Protein AF-A0A0D7B6E0-F1 (afdb_monomer_lite)

Foldseek 3Di:
DQQLLQLLPLQDPPCCVLGVDDPPPDALQPDDFYDLPRHVCQLQDPQCPPVVRDFHALVSSLCSNVVRSVVVPGPDDDPDSVSCCPRGVCLLCVVLVPPRTGHSVSSRVCSNPVPD

Secondary structure (DSSP, 8-state):
---HHHHHHHT-TTGGGTSS---TT--GGGSPPP-IIIIIHHHH-GGGGSTT--PEEHHHHHHHHHHHHHHTT-S---S-HHHHIIIIIHHHHHHHT-SSEE-HHHHHHHHHH---

Structure (mmCIF, N/CA/C/O backbone):
data_AF-A0A0D7B6E0-F1
#
_entry.id   AF-A0A0D7B6E0-F1
#
loop_
_atom_site.group_PDB
_atom_site.id
_atom_site.type_symbol
_atom_site.label_atom_id
_atom_site.label_alt_id
_atom_site.label_comp_id
_atom_site.label_asym_id
_atom_site.label_entity_id
_atom_site.label_seq_id
_atom_site.pdbx_PDB_ins_code
_atom_site.Cartn_x
_atom_site.Cartn_y
_atom_site.Cartn_z
_atom_site.occupancy
_atom_site.B_iso_or_equiv
_atom_site.auth_seq_id
_atom_site.auth_comp_id
_atom_site.auth_asym_id
_atom_site.auth_atom_id
_atom_site.pdbx_PDB_model_num
ATOM 1 N N . TRP A 1 1 ? -2.397 -6.644 -10.808 1.00 89.12 1 TRP A N 1
ATOM 2 C CA . TRP A 1 1 ? -1.707 -5.991 -9.685 1.00 89.12 1 TRP A CA 1
ATOM 3 C C . TRP A 1 1 ? -0.437 -6.731 -9.252 1.00 89.12 1 TRP A C 1
ATOM 5 O O . TRP A 1 1 ? -0.335 -7.168 -8.114 1.00 89.12 1 TRP A O 1
ATOM 15 N N . GLY A 1 2 ? 0.557 -6.857 -10.144 1.00 89.94 2 GLY A N 1
ATOM 16 C CA . GLY A 1 2 ? 1.834 -7.540 -9.843 1.00 89.94 2 GLY A CA 1
ATOM 17 C C . GLY A 1 2 ? 3.059 -6.625 -9.759 1.00 89.94 2 GLY A C 1
ATOM 18 O O . GLY A 1 2 ? 4.140 -7.062 -9.387 1.00 89.94 2 GLY A O 1
ATOM 19 N N . VAL A 1 3 ? 2.905 -5.346 -10.104 1.00 89.88 3 VAL A N 1
ATOM 20 C CA . VAL A 1 3 ? 3.999 -4.371 -10.109 1.00 89.88 3 VAL A CA 1
ATOM 21 C C . VAL A 1 3 ? 3.809 -3.423 -8.935 1.00 89.88 3 VAL A C 1
ATOM 23 O O . VAL A 1 3 ? 2.799 -2.721 -8.862 1.00 89.88 3 VAL A O 1
ATOM 26 N N . ARG A 1 4 ? 4.787 -3.395 -8.023 1.00 91.25 4 ARG A N 1
ATOM 27 C CA . ARG A 1 4 ? 4.728 -2.630 -6.767 1.00 91.25 4 ARG A CA 1
ATOM 28 C C . ARG A 1 4 ? 4.434 -1.141 -6.998 1.00 91.25 4 ARG A C 1
ATOM 30 O O . ARG A 1 4 ? 3.519 -0.602 -6.384 1.00 91.25 4 ARG A O 1
ATOM 37 N N . SER A 1 5 ? 5.150 -0.503 -7.926 1.00 89.19 5 SER A N 1
ATOM 38 C CA . SER A 1 5 ? 4.950 0.912 -8.271 1.00 89.19 5 SER A CA 1
ATOM 39 C C . SER A 1 5 ? 3.578 1.188 -8.893 1.00 89.19 5 SER A C 1
ATOM 41 O O . SER A 1 5 ? 3.009 2.241 -8.624 1.00 89.19 5 SER A O 1
ATOM 43 N N . CYS A 1 6 ? 3.002 0.247 -9.651 1.00 88.88 6 CYS A N 1
ATOM 44 C CA . CYS A 1 6 ? 1.647 0.396 -10.194 1.00 88.88 6 CYS A CA 1
ATOM 45 C C . CYS A 1 6 ? 0.571 0.286 -9.119 1.00 88.88 6 CYS A C 1
ATOM 47 O O . CYS A 1 6 ? -0.421 1.002 -9.180 1.00 88.88 6 CYS A O 1
ATOM 49 N N . VAL A 1 7 ? 0.764 -0.587 -8.127 1.00 92.44 7 VAL A N 1
ATOM 50 C CA . VAL A 1 7 ? -0.156 -0.668 -6.986 1.00 92.44 7 VAL A CA 1
ATOM 51 C C . VAL A 1 7 ? -0.081 0.618 -6.157 1.00 92.44 7 VAL A C 1
ATOM 53 O O . VAL A 1 7 ? -1.118 1.138 -5.768 1.00 92.44 7 VAL A O 1
ATOM 56 N N . ALA A 1 8 ? 1.114 1.189 -5.962 1.00 91.94 8 ALA A N 1
ATOM 57 C CA . ALA A 1 8 ? 1.263 2.482 -5.288 1.00 91.94 8 ALA A CA 1
ATOM 58 C C . ALA A 1 8 ? 0.601 3.623 -6.081 1.00 91.94 8 ALA A C 1
ATOM 60 O O . ALA A 1 8 ? -0.044 4.491 -5.497 1.00 91.94 8 ALA A O 1
ATOM 61 N N . ALA A 1 9 ? 0.716 3.598 -7.411 1.00 88.12 9 ALA A N 1
ATOM 62 C CA . ALA A 1 9 ? 0.105 4.597 -8.285 1.00 88.12 9 ALA A CA 1
ATOM 63 C C . ALA A 1 9 ? -1.424 4.533 -8.210 1.00 88.12 9 ALA A C 1
ATOM 65 O O . ALA A 1 9 ? -2.078 5.549 -7.993 1.00 88.12 9 ALA A O 1
ATOM 66 N N . ALA A 1 10 ? -1.985 3.321 -8.261 1.00 88.31 10 ALA A N 1
ATOM 67 C CA . ALA A 1 10 ? -3.421 3.101 -8.129 1.00 88.31 10 ALA A CA 1
ATOM 68 C C . ALA A 1 10 ? -3.982 3.616 -6.797 1.00 88.31 10 ALA A C 1
ATOM 70 O O . ALA A 1 10 ? -5.121 4.055 -6.753 1.00 88.31 10 ALA A O 1
ATOM 71 N N . THR A 1 11 ? -3.192 3.614 -5.717 1.00 88.12 11 THR A N 1
ATOM 72 C CA . THR A 1 11 ? -3.636 4.158 -4.425 1.00 88.12 11 THR A CA 1
ATOM 73 C C . THR A 1 11 ? -3.625 5.682 -4.330 1.00 88.12 11 THR A C 1
ATOM 75 O O . THR A 1 11 ? -4.173 6.231 -3.373 1.00 88.12 11 THR A O 1
ATOM 78 N N . CYS A 1 12 ? -2.993 6.380 -5.278 1.00 78.06 12 CYS A N 1
ATOM 79 C CA . CYS A 1 12 ? -2.707 7.799 -5.137 1.00 78.06 12 CYS A CA 1
ATOM 80 C C . CYS A 1 12 ? -2.929 8.596 -6.431 1.00 78.06 12 CYS A C 1
ATOM 82 O O . CYS A 1 12 ? -2.011 8.804 -7.226 1.00 78.06 12 CYS A O 1
ATOM 84 N N . TRP A 1 13 ? -4.140 9.131 -6.603 1.00 66.44 13 TRP A N 1
ATOM 85 C CA . TRP A 1 13 ? -4.458 10.068 -7.684 1.00 66.44 13 TRP A CA 1
ATOM 86 C C . TRP A 1 13 ? -3.565 11.307 -7.668 1.00 66.44 13 TRP A C 1
ATOM 88 O O . TRP A 1 13 ? -3.590 12.088 -6.726 1.00 66.44 13 TRP A O 1
ATOM 98 N N . GLY A 1 14 ? -2.790 11.490 -8.739 1.00 60.69 14 GLY A N 1
ATOM 99 C CA . GLY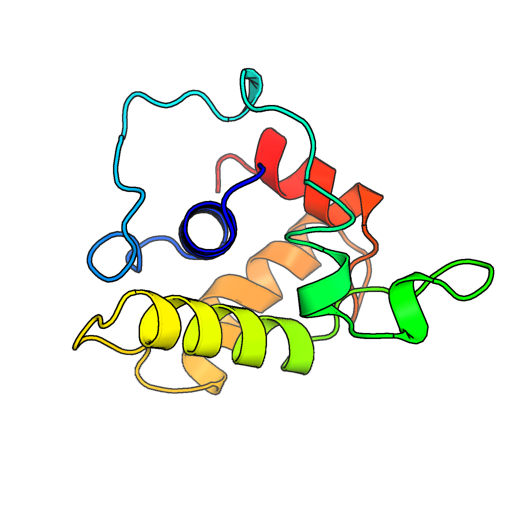 A 1 14 ? -1.836 12.594 -8.891 1.00 60.69 14 GLY A CA 1
ATOM 100 C C . GLY A 1 14 ? -0.382 12.222 -8.589 1.00 60.69 14 GLY A C 1
ATOM 101 O O . GLY A 1 14 ? 0.515 12.949 -8.999 1.00 60.69 14 GLY A O 1
ATOM 102 N N . LEU A 1 15 ? -0.114 11.063 -7.971 1.00 66.44 15 LEU A N 1
ATOM 103 C CA . LEU A 1 15 ? 1.259 10.546 -7.834 1.00 66.44 15 LEU A CA 1
ATOM 104 C C . LEU A 1 15 ? 1.727 9.754 -9.062 1.00 66.44 15 LEU A C 1
ATOM 106 O O . LEU A 1 15 ? 2.890 9.360 -9.130 1.00 66.44 15 LEU A O 1
ATOM 110 N N . ASN A 1 16 ? 0.854 9.557 -10.053 1.00 69.44 16 ASN A N 1
ATOM 111 C CA . ASN A 1 16 ? 1.181 8.916 -11.332 1.00 69.44 16 ASN A CA 1
ATOM 112 C C . ASN A 1 16 ? 2.289 9.657 -12.095 1.00 69.44 16 ASN A C 1
ATOM 114 O O . ASN A 1 16 ? 2.986 9.053 -12.896 1.00 69.44 16 ASN A O 1
ATOM 118 N N . GLU A 1 17 ? 2.489 10.953 -11.836 1.00 68.69 17 GLU A N 1
ATOM 119 C CA . GLU A 1 17 ? 3.611 11.715 -12.400 1.00 68.69 17 GLU A CA 1
ATOM 120 C C . GLU A 1 17 ? 4.965 11.266 -11.840 1.00 68.69 17 GLU A C 1
ATOM 122 O O . GLU A 1 17 ? 6.003 11.442 -12.477 1.00 68.69 17 GLU A O 1
ATOM 127 N N . TRP A 1 18 ? 4.963 10.693 -10.636 1.00 70.00 18 TRP A N 1
ATOM 128 C CA . TRP A 1 18 ? 6.165 10.241 -9.944 1.00 70.00 18 TRP A CA 1
ATOM 129 C C . TRP A 1 18 ? 6.327 8.731 -9.984 1.00 70.00 18 TRP A C 1
ATOM 131 O O . TRP A 1 18 ? 7.395 8.260 -9.614 1.00 70.00 18 TRP A O 1
ATOM 141 N N . LEU A 1 19 ? 5.307 7.990 -10.419 1.00 74.38 19 LEU A N 1
ATOM 142 C CA . LEU A 1 19 ? 5.269 6.533 -10.478 1.00 74.38 19 LEU A CA 1
ATOM 143 C C . LEU A 1 19 ? 5.177 6.061 -11.936 1.00 74.38 19 LEU A C 1
ATOM 145 O O . LEU A 1 19 ? 4.576 6.704 -12.782 1.00 74.38 19 LEU A O 1
ATOM 149 N N . GLN A 1 20 ? 5.775 4.914 -12.259 1.00 73.00 20 GLN A N 1
ATOM 150 C CA . GLN A 1 20 ? 5.947 4.468 -13.655 1.00 73.00 20 GLN A CA 1
ATOM 151 C C . GLN A 1 20 ? 4.647 4.055 -14.376 1.00 73.00 20 GLN A C 1
ATOM 153 O O . GLN A 1 20 ? 4.686 3.717 -15.557 1.00 73.00 20 GLN A O 1
ATOM 158 N N . CYS A 1 21 ? 3.504 4.046 -13.689 1.00 77.31 21 CYS A N 1
ATOM 159 C CA . CYS A 1 21 ? 2.264 3.463 -14.191 1.00 77.31 21 CYS A CA 1
ATOM 160 C C . CYS A 1 21 ? 1.237 4.564 -14.451 1.00 77.31 21 CYS A C 1
ATOM 162 O O . CYS A 1 21 ? 0.476 4.935 -13.564 1.00 77.31 21 CYS A O 1
ATOM 164 N N . ASN A 1 22 ? 1.263 5.091 -15.677 1.00 74.12 22 ASN A N 1
ATOM 165 C CA . ASN A 1 22 ? 0.458 6.237 -16.109 1.00 74.12 22 ASN A CA 1
ATOM 166 C C . ASN A 1 22 ? -0.363 5.942 -17.382 1.00 74.12 22 ASN A C 1
ATOM 168 O O . ASN A 1 22 ? -0.716 6.849 -18.133 1.00 74.12 22 ASN A O 1
ATOM 172 N N . ASP A 1 23 ? -0.620 4.663 -17.665 1.00 76.75 23 ASP A N 1
ATOM 173 C CA . ASP A 1 23 ? -1.483 4.271 -18.778 1.00 76.75 23 ASP A CA 1
ATOM 174 C C . ASP A 1 23 ? -2.949 4.480 -18.389 1.00 76.75 23 ASP A C 1
ATOM 176 O O . ASP A 1 23 ? -3.538 3.681 -17.662 1.00 76.75 23 ASP A O 1
ATOM 180 N N . SER A 1 24 ? -3.535 5.569 -18.880 1.00 74.38 24 SER A N 1
ATOM 181 C CA . SER A 1 24 ? -4.935 5.920 -18.640 1.00 74.38 24 SER A CA 1
ATOM 182 C C . SER A 1 24 ? -5.935 5.030 -19.383 1.00 74.38 24 SER A C 1
ATOM 184 O O . SER A 1 24 ? -7.132 5.138 -19.132 1.00 74.38 24 SER A O 1
ATOM 186 N N . SER A 1 25 ? -5.468 4.166 -20.291 1.00 76.06 25 SER A N 1
ATOM 187 C CA . SER A 1 25 ? -6.297 3.175 -20.986 1.00 76.06 25 SER A CA 1
ATOM 188 C C . SER A 1 25 ? -6.320 1.812 -20.289 1.00 76.06 25 SER A C 1
ATOM 190 O O . SER A 1 25 ? -7.062 0.920 -20.705 1.00 76.06 25 SER A O 1
ATOM 192 N N . TYR A 1 26 ? -5.515 1.636 -19.237 1.00 77.88 26 TYR A N 1
ATOM 193 C CA . TYR A 1 26 ? -5.457 0.388 -18.492 1.00 77.88 26 TYR A CA 1
ATOM 194 C C . TYR A 1 26 ? -6.727 0.187 -17.663 1.00 77.88 26 TYR A C 1
ATOM 196 O O . TYR A 1 26 ? -7.005 0.964 -16.755 1.00 77.88 26 TYR A O 1
ATOM 204 N N . GLU A 1 27 ? -7.465 -0.889 -17.946 1.00 82.19 27 GLU A N 1
ATOM 205 C CA . GLU A 1 27 ? -8.685 -1.248 -17.219 1.00 82.19 27 GLU A CA 1
ATOM 206 C C . GLU A 1 27 ? -8.371 -2.072 -15.956 1.00 82.19 27 GLU A C 1
ATOM 208 O O . GLU A 1 27 ? -7.964 -3.237 -16.077 1.00 82.19 27 GLU A O 1
ATOM 213 N N . PRO A 1 28 ? -8.610 -1.537 -14.738 1.00 83.50 28 PRO A N 1
ATOM 214 C CA . PRO A 1 28 ? -8.356 -2.232 -13.472 1.00 83.50 28 PRO A CA 1
ATOM 215 C C . PRO A 1 28 ? -8.995 -3.619 -13.393 1.00 83.50 28 PRO A C 1
ATOM 217 O O . PRO A 1 28 ? -8.382 -4.559 -12.893 1.00 83.50 28 PRO A O 1
ATOM 220 N N . LEU A 1 29 ? -10.202 -3.769 -13.945 1.00 84.81 29 LEU A N 1
ATOM 221 C CA . LEU A 1 29 ? -10.969 -5.019 -13.953 1.00 84.81 29 LEU A CA 1
ATOM 222 C C . LEU A 1 29 ? -10.317 -6.146 -14.765 1.00 84.81 29 LEU A C 1
ATOM 224 O O . LEU A 1 29 ? -10.652 -7.309 -14.564 1.00 84.81 29 LEU A O 1
ATOM 228 N N . GLN A 1 30 ? -9.402 -5.818 -15.679 1.00 86.44 30 GLN A N 1
ATOM 229 C CA . GLN A 1 30 ? -8.648 -6.796 -16.469 1.00 86.44 30 GLN A CA 1
ATOM 230 C C . GLN A 1 30 ? -7.273 -7.107 -15.853 1.00 86.44 30 GLN A C 1
ATOM 232 O O . GLN A 1 30 ? -6.524 -7.933 -16.379 1.00 86.44 30 GLN A O 1
ATOM 237 N N . ALA A 1 31 ? -6.916 -6.455 -14.743 1.00 86.06 31 ALA A N 1
ATOM 238 C CA . ALA A 1 31 ? -5.662 -6.704 -14.055 1.00 86.06 31 ALA A CA 1
ATOM 239 C C . ALA A 1 31 ? -5.650 -8.093 -13.390 1.00 86.06 31 ALA A C 1
ATOM 241 O O . ALA A 1 31 ? -6.684 -8.573 -12.924 1.00 86.06 31 ALA A O 1
ATOM 242 N N . PRO A 1 32 ? -4.477 -8.741 -13.247 1.00 89.25 32 PRO A N 1
ATOM 243 C CA . PRO A 1 32 ? -4.379 -9.906 -12.375 1.00 89.25 32 PRO A CA 1
ATOM 244 C C . PRO A 1 32 ? -4.658 -9.498 -10.924 1.00 89.25 32 PRO A C 1
ATOM 246 O O . PRO A 1 32 ? -4.449 -8.336 -10.558 1.00 89.25 32 PRO A O 1
ATOM 249 N N . THR A 1 33 ? -5.056 -10.449 -10.080 1.00 94.56 33 THR A N 1
ATOM 250 C CA . THR A 1 33 ? -5.188 -10.233 -8.629 1.00 94.56 33 THR A CA 1
ATOM 251 C C . THR A 1 33 ? -3.906 -9.657 -8.027 1.00 94.56 33 THR A C 1
ATOM 253 O O . THR A 1 33 ? -2.822 -9.754 -8.615 1.00 94.56 33 THR A O 1
ATOM 256 N N . LEU A 1 34 ? -4.023 -9.031 -6.855 1.00 96.12 34 LEU A N 1
ATOM 257 C CA . LEU A 1 34 ? -2.872 -8.519 -6.121 1.00 96.12 34 LEU A CA 1
ATOM 258 C C . LEU A 1 34 ? -1.871 -9.638 -5.851 1.00 96.12 34 LEU A C 1
ATOM 260 O O . LEU A 1 34 ? -2.200 -10.629 -5.199 1.00 96.12 34 LEU A O 1
ATOM 264 N N . ASP A 1 35 ? -0.650 -9.471 -6.355 1.00 96.81 35 ASP A N 1
ATOM 265 C CA . ASP A 1 35 ? 0.430 -10.418 -6.119 1.00 96.81 35 ASP A CA 1
ATOM 266 C C . ASP A 1 35 ? 0.772 -10.419 -4.630 1.00 96.81 35 ASP A C 1
ATOM 268 O O . ASP A 1 35 ? 1.286 -9.442 -4.070 1.00 96.81 35 ASP A O 1
ATOM 272 N N . TYR A 1 36 ? 0.446 -11.535 -3.985 1.00 95.94 36 TYR A N 1
ATOM 273 C CA . TYR A 1 36 ? 0.627 -11.683 -2.557 1.00 95.94 36 TYR A CA 1
ATOM 274 C C . TYR A 1 36 ? 2.109 -11.663 -2.178 1.00 95.94 36 TYR A C 1
ATOM 276 O O . TYR A 1 36 ? 2.503 -10.957 -1.257 1.00 95.94 36 TYR A O 1
ATOM 284 N N . THR A 1 37 ? 2.942 -12.399 -2.911 1.00 95.56 37 THR A N 1
ATOM 285 C CA . THR A 1 37 ? 4.350 -12.622 -2.569 1.00 95.56 37 THR A CA 1
ATOM 286 C C . THR A 1 37 ? 5.213 -11.413 -2.892 1.00 95.56 37 THR A C 1
ATOM 288 O O . THR A 1 37 ? 6.080 -11.052 -2.102 1.00 95.56 37 THR A O 1
ATOM 291 N N . ASN A 1 38 ? 4.987 -10.781 -4.044 1.00 94.88 38 ASN A N 1
ATOM 292 C CA . ASN A 1 38 ? 5.878 -9.738 -4.552 1.00 94.88 38 ASN A CA 1
ATOM 293 C C . ASN A 1 38 ? 5.378 -8.318 -4.261 1.00 94.88 38 ASN A C 1
ATOM 295 O O . ASN A 1 38 ? 6.160 -7.369 -4.357 1.00 94.88 38 ASN A O 1
ATOM 299 N N . VAL A 1 39 ? 4.101 -8.150 -3.893 1.00 95.81 39 VAL A N 1
ATOM 300 C CA . VAL A 1 39 ? 3.539 -6.832 -3.568 1.00 95.81 39 VAL A CA 1
ATOM 301 C C . VAL A 1 39 ? 2.976 -6.778 -2.154 1.00 95.81 39 VAL A C 1
ATOM 303 O O . VAL A 1 39 ? 3.481 -5.987 -1.364 1.00 95.81 39 VAL A O 1
ATOM 306 N N . TYR A 1 40 ? 1.983 -7.600 -1.805 1.00 97.44 40 TYR A N 1
ATOM 307 C CA . TYR A 1 40 ? 1.302 -7.476 -0.508 1.00 97.44 40 TYR A CA 1
ATOM 308 C C . TYR A 1 40 ? 2.195 -7.825 0.690 1.00 97.44 40 TYR A C 1
ATOM 310 O O . TYR A 1 40 ? 2.309 -7.034 1.625 1.00 97.44 40 TYR A O 1
ATOM 318 N N . ALA A 1 41 ? 2.861 -8.981 0.674 1.00 97.12 41 ALA A N 1
ATOM 319 C CA . ALA A 1 41 ? 3.721 -9.409 1.772 1.00 97.12 41 ALA A CA 1
ATOM 320 C C . ALA A 1 41 ? 4.868 -8.408 2.027 1.00 97.12 41 ALA A C 1
ATOM 322 O O . ALA A 1 41 ? 5.072 -8.027 3.175 1.00 97.12 41 ALA A O 1
ATOM 323 N N . PRO A 1 42 ? 5.531 -7.841 1.001 1.00 97.06 42 PRO A N 1
ATOM 324 C CA . PRO A 1 42 ? 6.480 -6.741 1.178 1.00 97.06 42 PRO A CA 1
ATOM 325 C C . PRO A 1 42 ? 5.893 -5.397 1.652 1.00 97.06 42 PRO A C 1
ATOM 327 O O . PRO A 1 42 ? 6.664 -4.454 1.840 1.00 97.06 42 PRO A O 1
ATOM 330 N N . ILE A 1 43 ? 4.568 -5.234 1.749 1.00 97.56 43 ILE A N 1
ATOM 331 C CA . ILE A 1 43 ? 3.930 -4.060 2.377 1.00 97.56 43 ILE A CA 1
ATOM 332 C C . ILE A 1 43 ? 3.805 -4.289 3.883 1.00 97.56 43 ILE A C 1
ATOM 334 O O . ILE A 1 43 ? 4.149 -3.412 4.673 1.00 97.56 43 ILE A O 1
ATOM 338 N N . VAL A 1 44 ? 3.315 -5.465 4.277 1.00 97.25 44 VAL A N 1
ATOM 339 C CA . VAL A 1 44 ? 2.990 -5.773 5.678 1.00 97.25 44 VAL A CA 1
ATOM 340 C C . VAL A 1 44 ? 4.141 -6.441 6.443 1.00 97.25 44 VAL A C 1
ATOM 342 O O . VAL A 1 44 ? 4.145 -6.443 7.670 1.00 97.25 44 VAL A O 1
ATOM 345 N N . GLY A 1 45 ? 5.153 -6.947 5.736 1.00 96.00 45 GLY A N 1
ATOM 346 C CA . GLY A 1 45 ? 6.321 -7.624 6.297 1.00 96.00 45 GLY A CA 1
ATOM 347 C C . GLY A 1 45 ? 6.081 -9.105 6.601 1.00 96.00 45 GLY A C 1
ATOM 348 O O . GLY A 1 45 ? 5.134 -9.723 6.111 1.00 96.00 45 GLY A O 1
ATOM 349 N N . ASP A 1 46 ? 6.948 -9.682 7.436 1.00 92.44 46 ASP A N 1
ATOM 350 C CA . ASP A 1 46 ? 6.974 -11.125 7.731 1.00 92.44 46 ASP A CA 1
ATOM 351 C C . ASP A 1 46 ? 5.659 -11.665 8.315 1.00 92.44 46 ASP A C 1
ATOM 353 O O . ASP A 1 46 ? 5.365 -12.855 8.185 1.00 92.44 46 ASP A O 1
ATOM 357 N N . CYS A 1 47 ? 4.831 -10.802 8.916 1.00 94.31 47 CYS A N 1
ATOM 358 C CA . CYS A 1 47 ? 3.527 -11.201 9.441 1.00 94.31 47 CYS A CA 1
ATOM 359 C C . CYS A 1 47 ? 2.534 -11.648 8.355 1.00 94.31 47 CYS A C 1
ATOM 361 O O . CYS A 1 47 ? 1.544 -12.295 8.687 1.00 94.31 47 CYS A O 1
ATOM 363 N N . ALA A 1 48 ? 2.805 -11.387 7.069 1.00 95.56 48 ALA A N 1
ATOM 364 C CA . ALA A 1 48 ? 2.013 -11.922 5.959 1.00 95.56 48 ALA A CA 1
ATOM 365 C C . ALA A 1 48 ? 1.912 -13.456 6.001 1.00 95.56 48 ALA A C 1
ATOM 367 O O . ALA A 1 48 ? 0.880 -14.029 5.673 1.00 95.56 48 ALA A O 1
ATOM 368 N N . TRP A 1 49 ? 2.980 -14.126 6.436 1.00 94.50 49 TRP A N 1
ATOM 369 C CA . TRP A 1 49 ? 3.094 -15.586 6.392 1.00 94.50 49 TRP A CA 1
ATOM 370 C C . TRP A 1 49 ? 2.663 -16.277 7.689 1.00 94.50 49 TRP A C 1
ATOM 372 O O . TRP A 1 49 ? 2.781 -17.496 7.810 1.00 94.50 49 TRP A O 1
ATOM 382 N N . GLN A 1 50 ? 2.190 -15.509 8.671 1.00 94.12 50 GLN A N 1
ATOM 383 C CA . GLN A 1 50 ? 1.628 -16.048 9.905 1.00 94.12 50 GLN A CA 1
ATOM 384 C C . GLN A 1 50 ? 0.209 -16.575 9.660 1.00 94.12 50 GLN A C 1
ATOM 386 O O . GLN A 1 50 ? -0.463 -16.181 8.706 1.00 94.12 50 GLN A O 1
ATOM 391 N N . GLU A 1 51 ? -0.269 -17.470 10.525 1.00 90.38 51 GLU A N 1
ATOM 392 C CA . GLU A 1 51 ? -1.648 -17.959 10.455 1.00 90.38 51 GLU A CA 1
ATOM 393 C C . GLU A 1 51 ? -2.634 -16.783 10.572 1.00 90.38 51 GLU A C 1
ATOM 395 O O . GLU A 1 51 ? -2.571 -15.997 11.514 1.00 90.38 51 GLU A O 1
ATOM 400 N N . GLY A 1 52 ? -3.513 -16.632 9.576 1.00 85.38 52 GLY A N 1
ATOM 401 C CA . GLY A 1 52 ? -4.435 -15.494 9.459 1.00 85.38 52 GLY A CA 1
ATOM 402 C C . GLY A 1 52 ? -3.844 -14.234 8.807 1.00 85.38 52 GLY A C 1
ATOM 403 O O . GLY A 1 52 ? -4.609 -13.366 8.389 1.00 85.38 52 GLY A O 1
ATOM 404 N N . GLY A 1 53 ? -2.520 -14.156 8.643 1.00 90.75 53 GLY A N 1
ATOM 405 C CA . GLY A 1 53 ? -1.818 -13.003 8.079 1.00 90.75 53 GLY A CA 1
ATOM 406 C C . GLY A 1 53 ? -2.011 -11.713 8.885 1.00 90.75 53 GLY A C 1
ATOM 407 O O . GLY A 1 53 ? -2.610 -11.695 9.960 1.00 90.75 53 GLY A O 1
ATOM 408 N N . CYS A 1 54 ? -1.515 -10.598 8.350 1.00 95.38 54 CYS A N 1
ATOM 409 C CA . CYS A 1 54 ? -1.711 -9.273 8.936 1.00 95.38 54 CYS A CA 1
ATOM 410 C C . CYS A 1 54 ? -2.262 -8.280 7.901 1.00 95.38 54 CYS A C 1
ATOM 412 O O . CYS A 1 54 ? -1.920 -8.363 6.714 1.00 95.38 54 CYS A O 1
ATOM 414 N N . PRO A 1 55 ? -3.141 -7.355 8.324 1.00 97.56 55 PRO A N 1
ATOM 415 C CA . PRO A 1 55 ? -3.660 -6.304 7.463 1.00 97.56 55 PRO A CA 1
ATOM 416 C C . PRO A 1 55 ? -2.627 -5.186 7.270 1.00 97.56 55 PRO A C 1
ATOM 418 O O . PRO A 1 55 ? -1.732 -4.986 8.090 1.00 97.56 55 PRO A O 1
ATOM 421 N N . ILE A 1 56 ? -2.789 -4.413 6.198 1.00 98.31 56 ILE A N 1
ATOM 422 C CA . ILE A 1 56 ? -2.026 -3.188 5.958 1.00 98.31 56 ILE A CA 1
ATOM 423 C C . ILE A 1 56 ? -2.400 -2.170 7.032 1.00 98.31 56 ILE A C 1
ATOM 425 O O . ILE A 1 56 ? -3.579 -1.887 7.236 1.00 98.31 56 ILE A O 1
ATOM 429 N N . THR A 1 57 ? -1.402 -1.602 7.704 1.00 97.88 57 THR A N 1
ATOM 430 C CA . THR A 1 57 ? -1.576 -0.450 8.598 1.00 97.88 57 THR A CA 1
ATOM 431 C C . THR A 1 57 ? -1.281 0.860 7.870 1.00 97.88 57 THR A C 1
ATOM 433 O O . THR A 1 57 ? -0.632 0.874 6.821 1.00 97.88 57 THR A O 1
ATOM 436 N N . ARG A 1 58 ? -1.664 1.990 8.474 1.00 97.38 58 ARG A N 1
ATOM 437 C CA . ARG A 1 58 ? -1.307 3.321 7.959 1.00 97.38 58 ARG A CA 1
ATOM 438 C C . ARG A 1 58 ? 0.199 3.479 7.722 1.00 97.38 58 ARG A C 1
ATOM 440 O O . ARG A 1 58 ? 0.599 4.014 6.694 1.00 97.38 58 ARG A O 1
ATOM 447 N N . GLN A 1 59 ? 1.034 3.008 8.652 1.00 97.31 59 GLN A N 1
ATOM 448 C CA . GLN A 1 59 ? 2.486 3.126 8.501 1.00 97.31 59 GLN A CA 1
ATOM 449 C C . GLN A 1 59 ? 2.992 2.262 7.340 1.00 97.31 59 GLN A C 1
ATOM 451 O O . GLN A 1 59 ? 3.771 2.750 6.528 1.00 97.31 59 GLN A O 1
ATOM 456 N N . ASN A 1 60 ? 2.475 1.033 7.194 1.00 97.75 60 ASN A N 1
ATOM 457 C CA . ASN A 1 60 ? 2.811 0.187 6.046 1.00 97.75 60 ASN A CA 1
ATOM 458 C C . ASN A 1 60 ? 2.487 0.881 4.719 1.00 97.75 60 ASN A C 1
ATOM 460 O O . ASN A 1 60 ? 3.275 0.800 3.783 1.00 97.75 60 ASN A O 1
ATOM 464 N N . PHE A 1 61 ? 1.347 1.571 4.639 1.00 96.75 61 PHE A N 1
ATOM 465 C CA . PHE A 1 61 ? 0.949 2.319 3.450 1.00 96.75 61 PHE A CA 1
ATOM 466 C C . PHE A 1 61 ? 1.898 3.485 3.136 1.00 96.75 61 PHE A C 1
ATOM 468 O O . PHE A 1 61 ? 2.340 3.630 1.997 1.00 96.75 61 PHE A O 1
ATOM 475 N N . ILE A 1 62 ? 2.249 4.291 4.142 1.00 95.81 62 ILE A N 1
ATOM 476 C CA . ILE A 1 62 ? 3.190 5.410 3.986 1.00 95.81 62 ILE A CA 1
ATOM 477 C C . ILE A 1 62 ? 4.546 4.898 3.482 1.00 95.81 62 ILE A C 1
ATOM 479 O O . ILE A 1 62 ? 5.058 5.384 2.470 1.00 95.81 62 ILE A O 1
ATOM 483 N N . ASP A 1 63 ? 5.093 3.875 4.142 1.00 96.12 63 ASP A N 1
ATOM 484 C CA . ASP A 1 63 ? 6.383 3.278 3.785 1.00 96.12 63 ASP A CA 1
ATOM 485 C C . ASP A 1 63 ? 6.336 2.635 2.394 1.00 96.12 63 ASP A C 1
ATOM 487 O O . ASP A 1 63 ? 7.290 2.713 1.617 1.00 96.12 63 ASP A O 1
ATOM 491 N N . PHE A 1 64 ? 5.202 2.030 2.041 1.00 95.56 64 PHE A N 1
ATOM 492 C CA . PHE A 1 64 ? 4.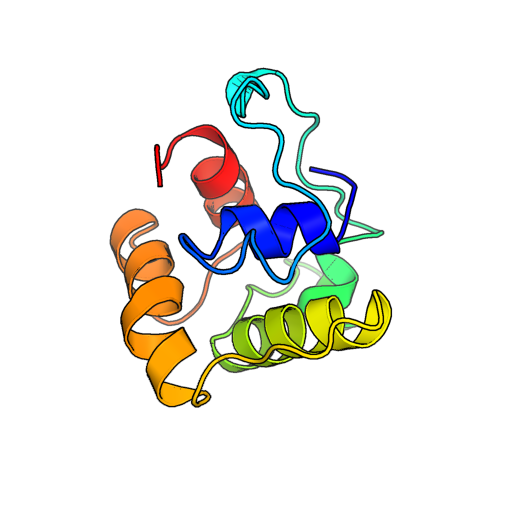966 1.459 0.725 1.00 95.56 64 PHE A CA 1
ATOM 493 C C . PHE A 1 64 ? 5.035 2.509 -0.386 1.00 95.56 64 PHE A C 1
ATOM 495 O O . PHE A 1 64 ? 5.743 2.281 -1.372 1.00 95.56 64 PHE A O 1
ATOM 502 N N . VAL A 1 65 ? 4.354 3.648 -0.238 1.00 93.69 65 VAL A N 1
ATOM 503 C CA . VAL A 1 65 ? 4.344 4.712 -1.254 1.00 93.69 65 VAL A CA 1
ATOM 504 C C . VAL A 1 65 ? 5.732 5.339 -1.391 1.00 93.69 65 VAL A C 1
ATOM 506 O O . VAL A 1 65 ? 6.297 5.343 -2.487 1.00 93.69 65 VAL A O 1
ATOM 509 N N . TYR A 1 66 ? 6.334 5.794 -0.287 1.00 93.00 66 TYR A N 1
ATOM 510 C CA . TYR 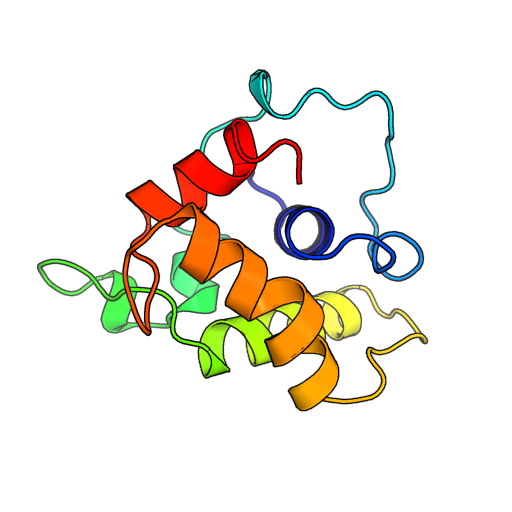A 1 66 ? 7.671 6.403 -0.309 1.00 93.00 66 TYR A CA 1
ATOM 511 C C . TYR A 1 66 ? 8.755 5.435 -0.795 1.00 93.00 66 TYR A C 1
ATOM 513 O O . TYR A 1 66 ? 9.630 5.815 -1.581 1.00 93.00 66 TYR A O 1
ATOM 521 N N . GLY A 1 67 ? 8.680 4.171 -0.375 1.00 93.19 67 GLY A N 1
ATOM 522 C CA . GLY A 1 67 ? 9.583 3.120 -0.829 1.00 93.19 67 GLY A CA 1
ATOM 523 C C . GLY A 1 67 ? 9.429 2.830 -2.321 1.00 93.19 67 GLY A C 1
ATOM 524 O O . GLY A 1 67 ? 10.426 2.627 -3.008 1.00 93.19 67 GLY A O 1
ATOM 525 N N . SER A 1 68 ? 8.202 2.867 -2.848 1.00 92.94 68 SER A N 1
ATOM 526 C CA . SER A 1 68 ? 7.946 2.651 -4.278 1.00 92.94 68 SER A CA 1
ATOM 527 C C . SER A 1 68 ? 8.495 3.785 -5.140 1.00 92.94 68 SER A C 1
ATOM 529 O O . SER A 1 68 ? 9.107 3.503 -6.166 1.00 92.94 68 SER A O 1
ATOM 531 N N . ILE A 1 69 ? 8.342 5.041 -4.707 1.00 90.50 69 ILE A N 1
ATOM 532 C CA . ILE A 1 69 ? 8.917 6.223 -5.375 1.00 90.50 69 ILE A CA 1
ATOM 533 C C . ILE A 1 69 ? 10.450 6.158 -5.371 1.00 90.50 69 ILE A C 1
ATOM 535 O O . ILE A 1 69 ? 11.087 6.336 -6.412 1.00 90.50 69 ILE A O 1
ATOM 539 N N . SER A 1 70 ? 11.042 5.840 -4.216 1.00 91.12 70 SER A N 1
ATOM 540 C CA . SER A 1 70 ? 12.496 5.690 -4.080 1.00 91.12 70 SER A CA 1
ATOM 541 C C . SER A 1 70 ? 13.043 4.584 -4.987 1.00 91.12 70 SER A C 1
ATOM 543 O O . SER A 1 70 ? 14.053 4.776 -5.661 1.00 91.12 70 SER A O 1
ATOM 545 N N . ALA A 1 71 ? 12.367 3.432 -5.041 1.00 91.19 71 ALA A N 1
ATOM 546 C CA . ALA A 1 71 ? 12.824 2.26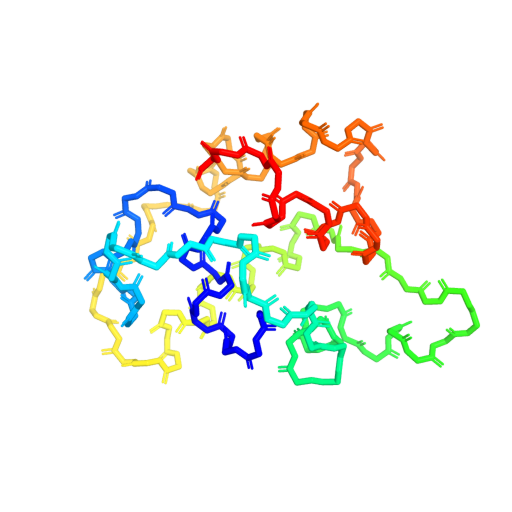1 -5.789 1.00 91.19 71 ALA A CA 1
ATOM 547 C C . ALA A 1 71 ? 12.888 2.488 -7.308 1.00 91.19 71 ALA A C 1
ATOM 549 O O . ALA A 1 71 ? 13.727 1.893 -7.981 1.00 91.19 71 ALA A O 1
ATOM 550 N N . ILE A 1 72 ? 12.027 3.350 -7.849 1.00 88.88 72 ILE A N 1
ATOM 551 C CA . ILE A 1 72 ? 12.034 3.706 -9.276 1.00 88.88 72 ILE A CA 1
ATOM 552 C C . ILE A 1 72 ? 12.931 4.912 -9.591 1.00 88.88 72 ILE A C 1
ATOM 554 O O . ILE A 1 72 ? 13.014 5.315 -10.750 1.00 88.88 72 ILE A O 1
ATOM 558 N N . GLY A 1 73 ? 13.587 5.495 -8.581 1.00 86.12 73 GLY A N 1
ATOM 559 C CA . GLY A 1 73 ? 14.491 6.634 -8.745 1.00 86.12 73 GLY A CA 1
ATOM 560 C C . GLY A 1 73 ? 13.792 7.949 -9.097 1.00 86.12 73 GLY A C 1
ATOM 561 O O . GLY A 1 73 ? 14.399 8.803 -9.741 1.00 86.12 73 GLY A O 1
ATOM 562 N N . SER A 1 74 ? 12.523 8.116 -8.713 1.00 85.19 74 SER A N 1
ATOM 563 C CA . SER A 1 74 ? 11.785 9.355 -8.967 1.00 85.19 74 SER A CA 1
ATOM 564 C C . SER A 1 74 ? 12.264 10.490 -8.056 1.00 85.19 74 SER A C 1
ATOM 566 O O . SER A 1 74 ? 12.628 10.274 -6.899 1.00 85.19 74 SER A O 1
ATOM 568 N N . SER A 1 75 ? 12.280 11.716 -8.582 1.00 78.00 75 SER A N 1
ATOM 569 C CA . SER A 1 75 ? 12.723 12.915 -7.857 1.00 78.00 75 SER A CA 1
ATOM 570 C C . SER A 1 75 ? 11.596 13.642 -7.114 1.00 78.00 75 SER A C 1
ATOM 572 O O . SER A 1 75 ? 11.872 14.587 -6.377 1.00 78.00 75 SER A O 1
ATOM 574 N N . GLY A 1 76 ? 10.337 13.252 -7.333 1.00 77.88 76 GLY A N 1
ATOM 575 C CA . GLY A 1 76 ? 9.157 13.848 -6.702 1.00 77.88 76 GLY A CA 1
ATOM 576 C C . GLY A 1 76 ? 8.676 13.029 -5.508 1.00 77.88 76 GLY A C 1
ATOM 577 O O . GLY A 1 76 ? 8.711 11.805 -5.550 1.00 77.88 76 GLY A O 1
ATOM 578 N N . TYR A 1 77 ? 8.213 13.700 -4.453 1.00 80.56 77 TYR A N 1
ATOM 579 C CA . TYR A 1 77 ? 7.718 13.058 -3.237 1.00 80.56 77 TYR A CA 1
ATOM 580 C C . TYR A 1 77 ? 6.464 13.758 -2.710 1.00 80.56 77 TYR A C 1
ATOM 582 O O . TYR A 1 77 ? 6.367 14.985 -2.807 1.00 80.56 77 TYR A O 1
ATOM 590 N N . PRO A 1 78 ? 5.526 13.009 -2.098 1.00 82.88 78 PRO A N 1
ATOM 591 C CA . PRO A 1 78 ? 4.416 13.598 -1.365 1.00 82.88 78 PRO A CA 1
ATOM 592 C C . PRO A 1 78 ? 4.945 14.565 -0.310 1.00 82.88 78 PRO A C 1
ATOM 594 O O . PRO A 1 78 ? 5.937 14.270 0.362 1.00 82.88 78 PRO A O 1
ATOM 597 N N . SER A 1 79 ? 4.265 15.701 -0.160 1.00 84.12 79 SER A N 1
ATOM 598 C CA . SER A 1 79 ? 4.699 16.806 0.702 1.00 84.12 79 SER A CA 1
ATOM 599 C C . SER A 1 79 ? 4.882 16.399 2.165 1.00 84.12 79 SER A C 1
ATOM 601 O O . SER A 1 79 ? 5.722 16.977 2.854 1.00 84.12 79 SER A O 1
ATOM 603 N N . SER A 1 80 ? 4.126 15.404 2.637 1.00 90.50 80 SER A N 1
ATOM 604 C CA . SER A 1 80 ? 4.287 14.803 3.960 1.00 90.50 80 SER A CA 1
ATOM 605 C C . SER A 1 80 ? 3.562 13.457 4.085 1.00 90.50 80 SER A C 1
ATOM 607 O O . SER A 1 80 ? 2.689 13.109 3.284 1.00 90.50 80 SER A O 1
ATOM 609 N N . ALA A 1 81 ? 3.876 12.724 5.155 1.00 92.56 81 ALA A N 1
ATOM 610 C CA . ALA A 1 81 ? 3.115 11.549 5.577 1.00 92.56 81 ALA A CA 1
ATOM 611 C C . ALA A 1 81 ? 1.651 11.889 5.932 1.00 92.56 81 ALA A C 1
ATOM 613 O O . ALA A 1 81 ? 0.750 11.096 5.655 1.00 92.56 81 ALA A O 1
ATOM 614 N N . ASP A 1 82 ? 1.400 13.082 6.482 1.00 94.12 82 ASP A N 1
ATOM 615 C CA . ASP A 1 82 ? 0.041 13.565 6.763 1.00 94.12 82 ASP A CA 1
ATOM 616 C C . ASP A 1 82 ? -0.752 13.755 5.469 1.00 94.12 82 ASP A C 1
ATOM 618 O O . ASP A 1 82 ? -1.906 13.345 5.382 1.00 94.12 82 ASP A O 1
ATOM 622 N N . TYR A 1 83 ? -0.114 14.288 4.420 1.00 91.56 83 TYR A N 1
ATOM 623 C CA . TYR A 1 83 ? -0.744 14.414 3.110 1.00 91.56 83 TYR A CA 1
ATOM 624 C C . TYR A 1 83 ? -1.160 13.046 2.555 1.00 91.56 83 TYR A C 1
ATOM 626 O O . TYR A 1 83 ? -2.295 12.903 2.098 1.00 91.56 83 TYR A O 1
ATOM 634 N N . LEU A 1 84 ? -0.285 12.034 2.646 1.00 92.25 84 LEU A N 1
ATOM 635 C CA . LEU A 1 84 ? -0.628 10.665 2.246 1.00 92.25 84 LEU A CA 1
ATOM 636 C C . LEU A 1 84 ? -1.775 10.082 3.071 1.00 92.25 84 LEU A C 1
ATOM 638 O O . LEU A 1 84 ? -2.629 9.372 2.537 1.00 92.25 84 LEU A O 1
ATOM 642 N N . THR A 1 85 ? -1.794 10.391 4.364 1.00 93.44 85 THR A N 1
ATOM 643 C CA . THR A 1 85 ? -2.814 9.894 5.281 1.00 93.44 85 THR A CA 1
ATOM 644 C C . THR A 1 85 ? -4.187 10.460 4.926 1.00 93.44 85 THR A C 1
ATOM 646 O O . THR A 1 85 ? -5.102 9.703 4.610 1.00 93.44 85 THR A O 1
ATOM 649 N N . THR A 1 86 ? -4.316 11.786 4.906 1.00 92.56 86 THR A N 1
ATOM 650 C CA . THR A 1 86 ? -5.606 12.463 4.725 1.00 92.56 86 THR A CA 1
ATOM 651 C C . THR A 1 86 ? -6.163 12.317 3.310 1.00 92.56 86 THR A C 1
ATOM 653 O O . THR A 1 86 ? -7.371 12.211 3.128 1.00 92.56 86 THR A O 1
ATOM 656 N N . ASN A 1 87 ? -5.306 12.303 2.284 1.00 90.44 87 ASN A N 1
ATOM 657 C CA . ASN A 1 87 ? -5.783 12.332 0.895 1.00 90.44 87 ASN A CA 1
ATOM 658 C C . ASN A 1 87 ? -5.923 10.941 0.267 1.00 90.44 87 ASN A C 1
ATOM 660 O O . ASN A 1 87 ? -6.706 10.784 -0.670 1.00 90.44 87 ASN A O 1
ATOM 664 N N . TYR A 1 88 ? -5.198 9.934 0.767 1.00 92.81 88 TYR A N 1
ATOM 665 C CA . TYR A 1 88 ? -5.191 8.599 0.161 1.00 92.81 88 TYR A CA 1
ATOM 666 C C . TYR A 1 88 ? -5.550 7.503 1.153 1.00 92.81 88 TYR A C 1
ATOM 668 O O . TYR A 1 88 ? -6.545 6.818 0.939 1.00 92.81 88 TYR A O 1
ATOM 676 N N . TRP A 1 89 ? -4.810 7.358 2.257 1.00 95.06 89 TRP A N 1
ATOM 677 C CA . TRP A 1 89 ? -5.071 6.289 3.228 1.00 95.06 89 TRP A CA 1
ATOM 678 C C . TRP A 1 89 ? -6.519 6.310 3.730 1.00 95.06 89 TRP A C 1
ATOM 680 O O . TRP A 1 89 ? -7.212 5.299 3.641 1.00 95.06 89 TRP A O 1
ATOM 690 N N . GLU A 1 90 ? -6.995 7.475 4.177 1.00 94.44 90 GLU A N 1
ATOM 691 C CA . GLU A 1 90 ? -8.369 7.651 4.659 1.00 94.44 90 GLU A CA 1
ATOM 692 C C . GLU A 1 90 ? -9.414 7.351 3.579 1.00 94.44 90 GLU A C 1
ATOM 694 O O . GLU A 1 90 ? -10.488 6.837 3.875 1.00 94.44 90 GLU A O 1
ATOM 699 N N . ARG A 1 91 ? -9.116 7.613 2.303 1.00 93.50 91 ARG A N 1
ATOM 700 C CA . ARG A 1 91 ? -10.025 7.281 1.199 1.00 93.50 91 ARG A CA 1
ATOM 701 C C . ARG A 1 91 ? -10.167 5.770 1.032 1.00 93.50 91 ARG A C 1
ATOM 703 O O . ARG A 1 91 ? -11.278 5.290 0.809 1.00 93.50 91 ARG A O 1
ATOM 710 N N . ILE A 1 92 ? -9.064 5.030 1.158 1.00 95.56 92 ILE A N 1
ATOM 711 C CA . ILE A 1 92 ? -9.080 3.569 1.068 1.00 95.56 92 ILE A CA 1
ATOM 712 C C . ILE A 1 92 ? -9.821 2.993 2.278 1.00 95.56 92 ILE A C 1
ATOM 714 O O . ILE A 1 92 ? -10.761 2.228 2.083 1.00 95.56 92 ILE A O 1
ATOM 718 N N . THR A 1 93 ? -9.482 3.402 3.506 1.00 96.62 93 THR A N 1
ATOM 719 C CA . THR A 1 93 ? -10.136 2.878 4.720 1.00 96.62 93 THR A CA 1
ATOM 720 C C . THR A 1 93 ? -11.626 3.214 4.788 1.00 96.62 93 THR A C 1
ATOM 722 O O . THR A 1 93 ? -12.423 2.369 5.202 1.00 96.62 93 THR A O 1
ATOM 725 N N . ASN A 1 94 ? -12.031 4.407 4.340 1.00 95.50 94 ASN A N 1
ATOM 726 C CA . ASN A 1 94 ? -13.442 4.787 4.256 1.00 95.50 94 ASN A CA 1
ATOM 727 C C . ASN A 1 94 ? -14.203 3.944 3.227 1.00 95.50 94 ASN A C 1
ATOM 729 O O . ASN A 1 94 ? -15.346 3.571 3.476 1.00 95.50 94 ASN A O 1
ATOM 733 N N . TRP A 1 95 ? -13.584 3.625 2.085 1.00 95.69 95 TRP A N 1
ATOM 734 C CA . TRP A 1 95 ? -14.204 2.768 1.072 1.00 95.69 95 TRP A CA 1
ATOM 735 C C . TRP A 1 95 ? -14.305 1.314 1.542 1.00 95.69 95 TRP A C 1
ATOM 737 O O . TRP A 1 95 ? -15.339 0.678 1.357 1.00 95.69 95 TRP A O 1
ATOM 747 N N . THR A 1 96 ? -13.250 0.781 2.167 1.00 96.56 96 THR A N 1
ATOM 748 C CA . THR A 1 96 ? -13.221 -0.617 2.619 1.0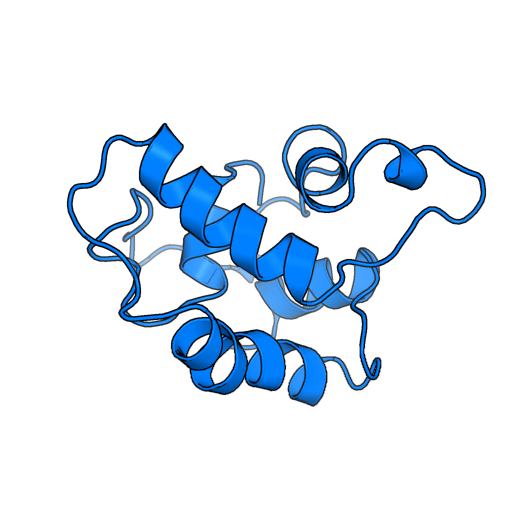0 96.56 96 THR A CA 1
ATOM 749 C C . THR A 1 96 ? -14.053 -0.852 3.876 1.00 96.56 96 THR A C 1
ATOM 751 O O . THR A 1 96 ? -14.440 -1.992 4.125 1.00 96.56 96 THR A O 1
ATOM 754 N N . ALA A 1 97 ? -14.320 0.195 4.665 1.00 96.56 97 ALA A N 1
ATOM 755 C CA . ALA A 1 97 ? -15.025 0.141 5.946 1.00 96.56 97 ALA A CA 1
ATOM 756 C C . ALA A 1 97 ? -14.398 -0.847 6.955 1.00 96.56 97 ALA A C 1
ATOM 758 O O . ALA A 1 97 ? -15.093 -1.470 7.757 1.00 96.56 97 ALA A O 1
ATOM 759 N N . THR A 1 98 ? -13.069 -0.989 6.923 1.00 94.31 98 THR A N 1
ATOM 760 C CA . THR A 1 98 ? -12.311 -1.946 7.754 1.00 94.31 98 THR A CA 1
ATOM 761 C C . THR A 1 98 ? -11.711 -1.329 9.024 1.00 94.31 98 THR A C 1
ATOM 763 O O . THR A 1 98 ? -11.089 -2.036 9.816 1.00 94.31 98 THR A O 1
ATOM 766 N N . GLY A 1 99 ? -11.898 -0.023 9.245 1.00 93.00 99 GLY A N 1
ATOM 767 C CA . GLY A 1 99 ? -11.315 0.712 10.371 1.00 93.00 99 GLY A CA 1
ATOM 768 C C . GLY A 1 99 ? -9.863 1.125 10.107 1.00 93.00 99 GLY A C 1
ATOM 769 O O . GLY A 1 99 ? -9.543 1.616 9.028 1.00 93.00 99 GLY A O 1
ATOM 770 N N . ASP A 1 100 ? -8.979 0.925 11.088 1.00 93.62 100 ASP A N 1
ATOM 771 C CA . ASP A 1 100 ? -7.593 1.432 11.062 1.00 93.62 100 ASP A CA 1
ATOM 772 C C . ASP A 1 100 ? -6.599 0.559 10.277 1.00 93.62 100 ASP A C 1
ATOM 774 O O . ASP A 1 100 ? -5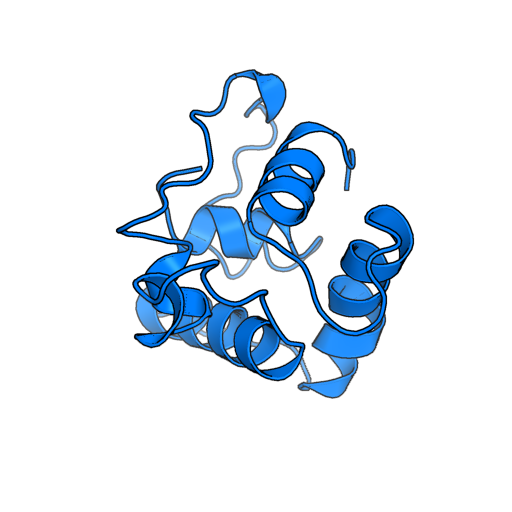.405 0.864 10.207 1.00 93.62 100 ASP A O 1
ATOM 778 N N . SER A 1 101 ? -7.065 -0.549 9.702 1.00 96.94 101 SER A N 1
ATOM 779 C CA . SER A 1 101 ? -6.233 -1.463 8.922 1.00 96.94 101 SER A CA 1
ATOM 780 C C . SER A 1 101 ? -7.020 -2.087 7.776 1.00 96.94 101 SER A C 1
ATOM 782 O O . SER A 1 101 ? -8.251 -2.111 7.806 1.00 96.94 101 SER A O 1
ATOM 784 N N . ILE A 1 102 ? -6.322 -2.569 6.748 1.00 98.00 102 ILE A N 1
ATOM 785 C CA . ILE A 1 102 ? -6.939 -3.073 5.517 1.00 98.00 102 ILE A CA 1
ATOM 786 C C . ILE A 1 102 ? -6.425 -4.488 5.220 1.00 98.00 102 ILE A C 1
ATOM 788 O O . ILE A 1 102 ? -5.256 -4.650 4.866 1.00 98.00 102 ILE A O 1
ATOM 792 N N . PRO A 1 103 ? -7.267 -5.527 5.353 1.00 97.31 103 PRO A N 1
ATOM 793 C CA . PRO A 1 103 ? -6.916 -6.890 4.965 1.00 97.31 103 PRO A CA 1
ATOM 794 C C . PRO A 1 103 ? -6.641 -7.026 3.463 1.00 97.31 103 PRO A C 1
ATOM 796 O O . PRO A 1 103 ? -7.163 -6.254 2.656 1.00 97.31 103 PRO A O 1
ATOM 799 N N . TYR A 1 104 ? -5.893 -8.068 3.081 1.00 97.12 104 TYR A N 1
ATOM 800 C CA . TYR A 1 104 ? -5.576 -8.382 1.681 1.00 97.12 104 TYR A CA 1
ATOM 801 C C . TYR A 1 104 ? -6.802 -8.349 0.767 1.00 97.12 104 TYR A C 1
ATOM 803 O O . TYR A 1 104 ? -6.765 -7.696 -0.269 1.00 97.12 104 TYR A O 1
ATOM 811 N N . THR A 1 105 ? -7.889 -9.023 1.152 1.00 96.44 105 THR A N 1
ATOM 812 C CA . THR A 1 105 ? -9.100 -9.131 0.326 1.00 96.44 105 THR A CA 1
ATOM 813 C C . THR A 1 105 ? -9.724 -7.768 0.058 1.00 96.44 105 THR A C 1
ATOM 815 O O . THR A 1 105 ? -10.017 -7.450 -1.087 1.00 96.44 105 THR A O 1
ATOM 818 N N . ASN A 1 106 ? -9.843 -6.922 1.083 1.00 97.56 106 ASN A N 1
ATOM 819 C CA . ASN A 1 106 ? -10.413 -5.583 0.946 1.00 97.56 106 ASN A CA 1
ATOM 820 C C . ASN A 1 106 ? -9.516 -4.657 0.124 1.00 97.56 106 ASN A C 1
ATOM 822 O O . ASN A 1 106 ? -10.022 -3.879 -0.679 1.00 97.56 106 ASN A O 1
ATOM 826 N N . PHE A 1 107 ? -8.195 -4.739 0.308 1.00 97.06 107 PHE A N 1
ATOM 827 C CA . PHE A 1 107 ? -7.264 -3.942 -0.486 1.00 97.06 107 PHE A CA 1
ATOM 828 C C . PHE A 1 107 ? -7.249 -4.390 -1.951 1.00 97.06 107 PHE A C 1
ATOM 830 O O . PHE A 1 107 ? -7.279 -3.557 -2.851 1.00 97.06 107 PHE A O 1
ATOM 837 N N . ASN A 1 108 ? -7.267 -5.704 -2.193 1.00 96.25 108 ASN A N 1
ATOM 838 C CA . ASN A 1 108 ? -7.402 -6.270 -3.527 1.00 96.25 108 ASN A CA 1
ATOM 839 C C . ASN A 1 108 ? -8.694 -5.777 -4.191 1.00 96.25 108 ASN A C 1
ATOM 841 O O . ASN A 1 108 ? -8.625 -5.231 -5.283 1.00 96.25 108 ASN A O 1
ATOM 845 N N . ASP A 1 109 ? -9.842 -5.887 -3.522 1.00 95.88 109 ASP A N 1
ATOM 846 C CA . ASP A 1 109 ? -11.128 -5.431 -4.063 1.00 95.88 109 ASP A CA 1
ATOM 847 C C . ASP A 1 109 ? -11.142 -3.925 -4.336 1.00 95.88 109 ASP A C 1
ATOM 849 O O . ASP A 1 109 ? -11.624 -3.486 -5.381 1.00 95.88 109 ASP A O 1
ATOM 853 N N . TRP A 1 110 ? -10.557 -3.124 -3.446 1.00 95.12 110 TRP A N 1
ATOM 854 C CA . TRP A 1 110 ? -10.432 -1.686 -3.657 1.00 95.12 110 TRP A CA 1
ATOM 855 C C . TRP A 1 110 ? -9.700 -1.365 -4.968 1.00 95.12 110 TRP A C 1
ATOM 857 O O . TRP A 1 110 ? -10.165 -0.514 -5.726 1.00 95.12 110 TRP A O 1
ATOM 867 N N . LEU A 1 111 ? -8.615 -2.082 -5.288 1.00 93.19 111 LEU A N 1
ATOM 868 C CA . LEU A 1 111 ? -7.864 -1.882 -6.535 1.00 93.19 111 LEU A CA 1
ATOM 869 C C . LEU A 1 111 ? -8.706 -2.159 -7.792 1.00 93.19 111 LEU A C 1
ATOM 871 O O . LEU A 1 111 ? -8.434 -1.589 -8.842 1.00 93.19 111 LEU A O 1
ATOM 875 N N . PHE A 1 112 ? -9.722 -3.018 -7.704 1.00 91.44 112 PHE A N 1
ATOM 876 C CA . PHE A 1 112 ? -10.593 -3.352 -8.833 1.00 91.44 112 PHE A CA 1
ATOM 877 C C . PHE A 1 112 ? -11.817 -2.440 -8.954 1.00 91.44 112 PHE A C 1
ATOM 879 O O . PHE A 1 112 ? -12.251 -2.160 -10.070 1.00 91.44 112 PHE A O 1
ATOM 886 N N . TYR A 1 113 ? -12.393 -2.001 -7.832 1.00 91.88 113 TYR A N 1
ATOM 887 C CA . TYR A 1 113 ? -13.770 -1.485 -7.812 1.00 91.88 113 TYR A CA 1
ATOM 888 C C . TYR A 1 113 ? -13.931 -0.064 -7.291 1.00 91.88 113 TYR A C 1
ATOM 890 O O . TYR A 1 113 ? -15.015 0.510 -7.405 1.00 91.88 113 TYR A O 1
ATOM 898 N N . SER A 1 114 ? -12.894 0.518 -6.700 1.00 87.25 114 SER A N 1
ATOM 899 C CA . SER A 1 114 ? -13.021 1.824 -6.057 1.00 87.25 114 SER A CA 1
ATOM 900 C C . SER A 1 114 ? -13.266 2.976 -7.040 1.00 87.25 114 SER A C 1
ATOM 902 O O . SER A 1 114 ? -13.709 4.041 -6.607 1.00 87.25 114 SER A O 1
ATOM 904 N N . ASN A 1 115 ? -13.023 2.763 -8.347 1.00 70.12 115 ASN A N 1
ATOM 905 C CA . ASN A 1 115 ? -12.966 3.806 -9.388 1.00 70.12 115 ASN A CA 1
ATOM 906 C C . ASN A 1 115 ? -12.137 5.017 -8.935 1.00 70.12 115 ASN A C 1
ATOM 908 O O . ASN A 1 115 ? -12.447 6.165 -9.273 1.00 70.12 115 ASN A O 1
ATOM 912 N N . ALA A 1 116 ? -11.169 4.742 -8.062 1.00 59.59 116 ALA A N 1
ATOM 913 C CA . ALA A 1 116 ? -10.502 5.732 -7.258 1.00 59.59 116 ALA A CA 1
ATOM 914 C C . ALA A 1 116 ? -9.204 6.175 -7.849 1.00 59.59 116 ALA A C 1
ATOM 916 O O . ALA A 1 116 ? -8.732 5.579 -8.848 1.00 59.59 116 ALA A O 1
#

pLDDT: mean 89.48, std 8.89, range [59.59, 98.31]

Organism: NCBI:txid1314674

Radius of gyration: 13.19 Å; chains: 1; bounding box: 30×35×32 Å

Sequence (116 aa):
WGVRSCVAAATCWGLNEWLQCNDSSYEPLQAPTLDYTNVYAPIVGDCAWQEGGCPITRQNFIDFVYGSISAIGSSGYPSSADYLTTNYWERITNWTATGDSIPYTNFNDWLFYSNA